Protein AF-A0A950EUA3-F1 (afdb_monomer)

Structure (mmCIF, N/CA/C/O backbone):
data_AF-A0A950EUA3-F1
#
_entry.id   AF-A0A950EUA3-F1
#
loop_
_atom_site.group_PDB
_atom_site.id
_atom_site.type_symbol
_atom_site.label_atom_id
_atom_site.label_alt_id
_atom_site.label_comp_id
_atom_site.label_asym_id
_atom_site.label_entity_id
_atom_site.label_seq_id
_atom_site.pdbx_PDB_ins_code
_atom_site.Cartn_x
_atom_site.Cartn_y
_atom_site.Cartn_z
_atom_site.occupancy
_atom_site.B_iso_or_equiv
_atom_site.auth_seq_id
_atom_site.auth_comp_id
_atom_site.auth_asym_id
_atom_site.auth_atom_id
_atom_site.pdbx_PDB_model_num
ATOM 1 N N . MET A 1 1 ? -22.678 -1.785 35.752 1.00 81.62 1 MET A N 1
ATOM 2 C CA . MET A 1 1 ? -22.494 -0.570 34.930 1.00 81.62 1 MET A CA 1
ATOM 3 C C . MET A 1 1 ? -22.568 -1.023 33.485 1.00 81.62 1 MET A C 1
ATOM 5 O O . MET A 1 1 ? -21.957 -2.042 33.184 1.00 81.62 1 MET A O 1
ATOM 9 N N . ASN A 1 2 ? -23.378 -0.385 32.641 1.00 91.88 2 ASN A N 1
ATOM 10 C CA . ASN A 1 2 ? -23.435 -0.787 31.234 1.00 91.88 2 ASN A CA 1
ATOM 11 C C . ASN A 1 2 ? -22.137 -0.363 30.541 1.00 91.88 2 ASN A C 1
ATOM 13 O O . ASN A 1 2 ? -21.695 0.762 30.788 1.00 91.88 2 ASN A O 1
ATOM 17 N N . PRO A 1 3 ? -21.541 -1.228 29.704 1.00 94.31 3 PRO A N 1
ATOM 18 C CA . PRO A 1 3 ? -20.350 -0.865 28.962 1.00 94.31 3 PRO A CA 1
ATOM 19 C C . PRO A 1 3 ? -20.667 0.274 27.991 1.00 94.31 3 PRO A C 1
ATOM 21 O O . PRO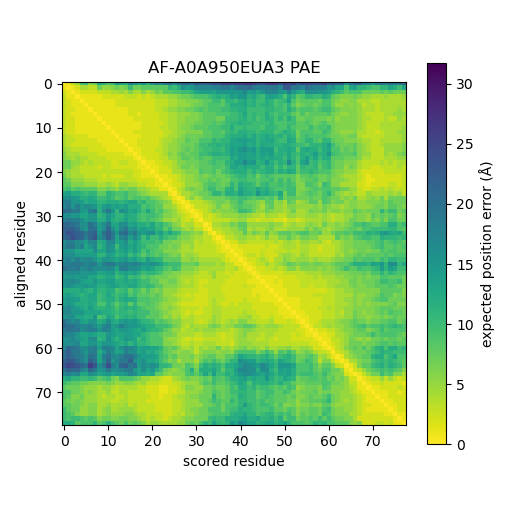 A 1 3 ? -21.731 0.330 27.366 1.00 94.31 3 PRO A O 1
ATOM 24 N N . THR A 1 4 ? -19.723 1.192 27.879 1.00 97.62 4 THR A N 1
ATOM 25 C CA . THR A 1 4 ? -19.694 2.244 26.872 1.00 97.62 4 THR A CA 1
ATOM 26 C C . THR A 1 4 ? -19.506 1.647 25.476 1.00 97.62 4 THR A C 1
ATOM 28 O O . THR A 1 4 ? -19.060 0.510 25.305 1.00 97.62 4 THR A O 1
ATOM 31 N N . GLN A 1 5 ? -19.816 2.430 24.441 1.00 96.19 5 GLN A N 1
ATOM 32 C CA . GLN A 1 5 ? -19.616 1.993 23.055 1.00 96.19 5 GLN A CA 1
ATOM 33 C C . GLN A 1 5 ? -18.142 1.696 22.738 1.00 96.19 5 GLN A C 1
ATOM 35 O O . GLN A 1 5 ? -17.859 0.769 21.981 1.00 96.19 5 GLN A O 1
ATOM 40 N N . GLU A 1 6 ? -17.199 2.425 23.344 1.00 94.69 6 GLU A N 1
ATOM 41 C CA . GLU A 1 6 ? -15.770 2.173 23.134 1.00 94.69 6 GLU A CA 1
ATOM 42 C C . GLU A 1 6 ? -15.315 0.867 23.794 1.00 94.69 6 GLU A C 1
ATOM 44 O O . GLU A 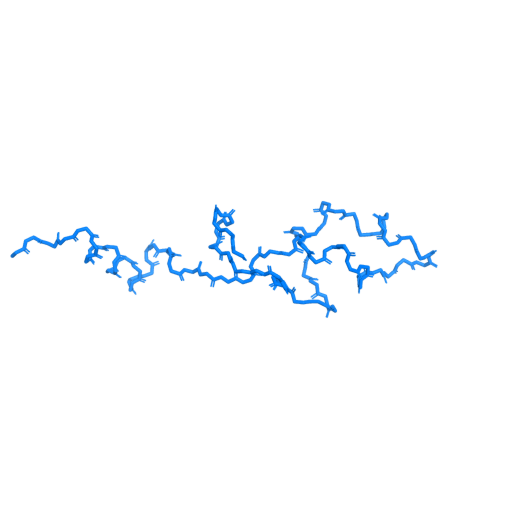1 6 ? -14.606 0.085 23.165 1.00 94.69 6 GLU A O 1
ATOM 49 N N . GLU A 1 7 ? -15.782 0.565 25.010 1.00 96.06 7 GLU A N 1
ATOM 50 C CA . GLU A 1 7 ? -15.496 -0.719 25.668 1.00 96.06 7 GLU A CA 1
ATOM 51 C C . GLU A 1 7 ? -16.000 -1.900 24.831 1.00 96.06 7 GLU A C 1
ATOM 53 O O . GLU A 1 7 ? -15.281 -2.883 24.649 1.00 96.06 7 GLU A O 1
ATOM 58 N N . ILE A 1 8 ? -17.193 -1.779 24.237 1.00 95.75 8 ILE A N 1
ATOM 59 C CA . ILE A 1 8 ? -17.731 -2.787 23.311 1.00 95.75 8 ILE A CA 1
ATOM 60 C C . ILE A 1 8 ? -16.804 -2.952 22.097 1.00 95.75 8 ILE A C 1
ATOM 62 O O . ILE A 1 8 ? -16.453 -4.075 21.727 1.00 95.75 8 ILE A O 1
ATOM 66 N N . ARG A 1 9 ? -16.371 -1.846 21.484 1.00 94.12 9 ARG A N 1
ATOM 67 C CA . ARG A 1 9 ? -15.526 -1.845 20.280 1.00 94.12 9 ARG A CA 1
ATOM 68 C C . ARG A 1 9 ? -14.132 -2.434 20.539 1.00 94.12 9 ARG A C 1
ATOM 70 O O . ARG A 1 9 ? -13.607 -3.175 19.700 1.00 94.12 9 ARG A O 1
ATOM 77 N N . LEU A 1 10 ? -13.551 -2.156 21.707 1.00 94.12 10 LEU A N 1
ATOM 78 C CA . LEU A 1 10 ? -12.286 -2.738 22.167 1.00 94.12 10 LEU A CA 1
ATOM 79 C C . LEU A 1 10 ? -12.426 -4.237 22.444 1.00 94.12 10 LEU A C 1
ATOM 81 O O . LEU A 1 10 ? -11.592 -5.018 21.981 1.00 94.12 10 LEU A O 1
ATOM 85 N N . GLN A 1 11 ? -13.505 -4.658 23.110 1.00 95.38 11 GLN A N 1
ATOM 86 C CA . GLN A 1 11 ? -13.789 -6.072 23.361 1.00 95.38 11 GLN A CA 1
ATOM 87 C C . GLN A 1 11 ? -13.947 -6.855 22.048 1.00 95.38 11 GLN A C 1
ATOM 89 O O . GLN A 1 11 ? -13.428 -7.965 21.918 1.00 95.38 11 GLN A O 1
ATOM 94 N N . GLN A 1 12 ? -14.614 -6.274 21.045 1.00 95.44 12 GLN A N 1
ATOM 95 C CA . GLN A 1 12 ? -14.759 -6.881 19.720 1.00 95.44 12 GLN A CA 1
ATOM 96 C C . GLN A 1 12 ? -13.415 -7.064 19.002 1.00 95.44 12 GLN A C 1
ATOM 98 O O . GLN A 1 12 ? -13.215 -8.106 18.367 1.00 95.44 12 GLN A O 1
ATOM 103 N N . SER A 1 13 ? -12.502 -6.089 19.124 1.00 93.81 13 SER A N 1
ATOM 104 C CA . SER A 1 13 ? -11.132 -6.192 18.599 1.00 93.81 13 SER A CA 1
ATOM 105 C C . SER A 1 13 ? -10.340 -7.283 19.320 1.00 93.81 13 SER A C 1
ATOM 107 O O . SER A 1 13 ? -9.774 -8.168 18.676 1.00 93.81 13 SER A O 1
ATOM 109 N N . HIS A 1 14 ? -10.372 -7.281 20.658 1.00 93.50 14 HIS A N 1
ATOM 110 C CA . HIS A 1 14 ? -9.695 -8.272 21.495 1.00 93.50 14 HIS A CA 1
ATOM 111 C C . HIS A 1 14 ? -10.155 -9.701 21.172 1.00 93.50 14 HIS A C 1
ATOM 113 O O . HIS A 1 14 ? -9.341 -10.600 20.971 1.00 93.50 14 HIS A O 1
ATOM 119 N N . ASN A 1 15 ? -11.467 -9.893 21.023 1.00 95.75 15 ASN A N 1
ATOM 120 C CA 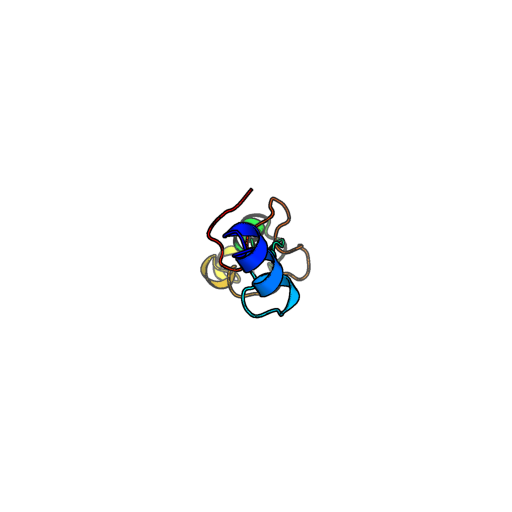. ASN A 1 15 ? -12.068 -11.178 20.667 1.00 95.75 15 ASN A CA 1
ATOM 121 C C . ASN A 1 15 ? -11.952 -11.504 19.164 1.00 95.75 15 ASN A C 1
ATOM 123 O O . ASN A 1 15 ? -12.460 -12.533 18.724 1.00 95.75 15 ASN A O 1
ATOM 127 N N . ARG A 1 16 ? -11.314 -10.636 18.362 1.00 91.25 16 ARG A N 1
ATOM 128 C CA . ARG A 1 16 ? -11.118 -10.777 16.906 1.00 91.25 16 ARG A CA 1
ATOM 129 C C . ARG A 1 16 ? -12.412 -10.949 16.099 1.00 91.25 16 ARG A C 1
ATOM 131 O O . ARG A 1 16 ? -12.394 -11.498 15.000 1.00 91.25 16 ARG A O 1
ATOM 138 N N . THR A 1 17 ? -13.524 -10.439 16.623 1.00 95.06 17 THR A N 1
ATOM 139 C CA . THR A 1 17 ? -14.840 -10.453 15.954 1.00 95.06 17 THR A CA 1
ATOM 140 C C . THR A 1 17 ? -15.015 -9.265 15.009 1.00 95.06 17 THR A C 1
ATOM 142 O O . THR A 1 17 ? -15.687 -9.385 13.990 1.00 95.06 17 THR A O 1
ATOM 145 N N . ALA A 1 18 ? -14.346 -8.144 15.296 1.00 89.50 18 ALA A N 1
ATOM 146 C CA . ALA A 1 18 ? -14.257 -6.989 14.411 1.00 89.50 18 ALA A CA 1
ATOM 147 C C . ALA A 1 18 ? -12.796 -6.539 14.298 1.00 89.50 18 ALA A C 1
ATOM 149 O O . ALA A 1 18 ? -12.145 -6.234 15.290 1.00 89.50 18 ALA A O 1
ATOM 150 N N . ASN A 1 19 ? -12.271 -6.483 13.074 1.00 89.19 19 ASN A N 1
ATOM 151 C CA . ASN A 1 19 ? -10.851 -6.242 12.798 1.00 89.19 19 ASN A CA 1
ATOM 152 C C . ASN A 1 19 ? -10.558 -4.775 12.433 1.00 89.19 19 ASN A C 1
ATOM 154 O O . ASN A 1 19 ? -9.760 -4.507 11.539 1.00 89.19 19 ASN A O 1
ATOM 158 N N . TRP A 1 20 ? -11.221 -3.821 13.086 1.00 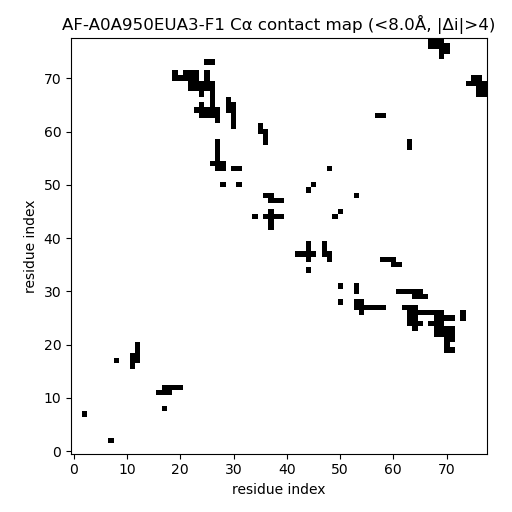87.31 20 TRP A N 1
ATOM 159 C CA . TRP A 1 20 ? -11.113 -2.392 12.757 1.00 87.31 20 TRP A CA 1
ATOM 160 C C . TRP A 1 20 ? -9.736 -1.786 13.093 1.00 87.31 20 TRP A C 1
ATOM 162 O O . TRP A 1 20 ? -9.374 -0.748 12.550 1.00 87.31 20 TRP A O 1
ATOM 172 N N . GLN A 1 21 ? -8.956 -2.435 13.967 1.00 89.69 21 GLN A N 1
ATOM 173 C CA . GLN A 1 21 ? -7.565 -2.068 14.278 1.00 89.69 21 GLN A CA 1
ATOM 174 C C . GLN A 1 21 ? -6.558 -2.588 13.245 1.00 89.69 21 GLN A C 1
ATOM 176 O O . GLN A 1 21 ? -5.365 -2.328 13.381 1.00 89.69 21 GLN A O 1
ATOM 181 N N . ARG A 1 22 ? -6.993 -3.338 12.224 1.00 88.62 22 ARG A N 1
ATOM 182 C CA . ARG A 1 22 ? -6.082 -3.802 11.176 1.00 88.62 22 ARG A CA 1
ATOM 183 C C . ARG A 1 22 ? -5.815 -2.677 10.195 1.00 88.62 22 ARG A C 1
ATOM 185 O O . ARG A 1 22 ? -6.608 -2.430 9.288 1.00 88.62 22 ARG A O 1
ATOM 192 N N . TRP A 1 23 ? -4.674 -2.051 10.410 1.00 87.88 23 TRP A N 1
ATOM 193 C CA . TRP A 1 23 ? -4.061 -1.100 9.511 1.00 87.88 23 TRP A CA 1
ATOM 194 C C . TRP A 1 23 ? -2.783 -1.713 8.976 1.00 87.88 23 TRP A C 1
ATOM 196 O O . TRP A 1 23 ? -2.089 -2.450 9.681 1.00 87.88 23 TRP A O 1
ATOM 206 N N . GLY A 1 24 ? -2.492 -1.430 7.723 1.00 83.94 24 GLY A N 1
ATOM 207 C CA . GLY A 1 24 ? -1.326 -1.975 7.068 1.00 83.94 24 GLY A CA 1
ATOM 208 C C . GLY A 1 24 ? -1.090 -1.301 5.734 1.00 83.94 24 GLY A C 1
ATOM 209 O O . GLY A 1 24 ? -1.865 -0.436 5.316 1.00 83.94 24 GLY A O 1
ATOM 210 N N . PRO A 1 25 ? -0.011 -1.679 5.057 1.00 80.69 25 PRO A N 1
ATOM 211 C CA . PRO A 1 25 ? 0.402 -1.010 3.845 1.00 80.69 25 PRO A CA 1
ATOM 212 C C . PRO A 1 25 ? -0.345 -1.618 2.640 1.00 80.69 25 PRO A C 1
ATOM 214 O O . PRO A 1 25 ? 0.238 -2.116 1.690 1.00 80.69 25 PRO A O 1
ATOM 217 N N . TYR A 1 26 ? -1.681 -1.608 2.680 1.00 73.56 26 TYR A N 1
ATOM 218 C CA . TYR A 1 26 ? -2.565 -2.279 1.710 1.00 73.56 26 TYR A CA 1
ATOM 219 C C . TYR A 1 26 ? -2.774 -1.489 0.400 1.00 73.56 26 TYR A C 1
ATOM 221 O O . TYR A 1 26 ? -3.801 -1.621 -0.259 1.00 73.56 26 TYR A O 1
ATOM 229 N N . LEU A 1 27 ? -1.812 -0.641 0.021 1.00 72.75 27 LEU A N 1
ATOM 230 C CA . LEU A 1 27 ? -1.903 0.289 -1.113 1.00 72.75 27 LEU A CA 1
ATOM 231 C C . LEU A 1 27 ? -1.025 -0.155 -2.293 1.00 72.75 27 LEU A C 1
ATOM 233 O O . LEU A 1 27 ? -0.214 0.616 -2.810 1.00 72.75 27 LEU A O 1
ATOM 237 N N . SER A 1 28 ? -1.192 -1.403 -2.724 1.00 69.38 28 SER A N 1
ATOM 238 C CA . SER A 1 28 ? -0.449 -2.043 -3.824 1.00 69.38 28 SER A CA 1
ATOM 239 C C . SER A 1 28 ? -0.508 -1.260 -5.142 1.00 69.38 28 SER A C 1
ATOM 241 O O . SER A 1 28 ? 0.466 -1.175 -5.887 1.00 69.38 28 SER A O 1
ATOM 243 N N . GLU A 1 29 ? -1.642 -0.628 -5.440 1.00 69.81 29 GLU A N 1
ATOM 244 C CA . GLU A 1 29 ? -1.847 0.142 -6.674 1.00 69.81 29 GLU A CA 1
ATOM 245 C C . GLU A 1 29 ? -0.914 1.356 -6.807 1.00 69.81 29 GLU A C 1
ATOM 247 O O . GLU A 1 29 ? -0.517 1.716 -7.915 1.00 69.81 29 GLU A O 1
ATOM 252 N N . ARG A 1 30 ? -0.466 1.939 -5.686 1.00 72.56 30 ARG A N 1
ATOM 253 C CA . ARG A 1 30 ? 0.438 3.104 -5.693 1.00 72.56 30 ARG A CA 1
ATOM 254 C C . ARG A 1 30 ? 1.846 2.762 -6.171 1.00 72.56 30 ARG A C 1
ATOM 256 O O . ARG A 1 30 ? 2.570 3.648 -6.619 1.00 72.56 30 ARG A O 1
ATOM 263 N N . GLN A 1 31 ? 2.220 1.487 -6.112 1.00 75.00 31 GLN A N 1
ATOM 264 C CA . GLN A 1 31 ? 3.533 1.012 -6.529 1.00 75.00 31 GLN A CA 1
ATOM 265 C C . GLN A 1 31 ? 3.660 0.855 -8.051 1.00 75.00 31 GLN A C 1
ATOM 267 O O . GLN A 1 31 ? 4.775 0.909 -8.583 1.00 75.00 31 GLN A O 1
ATOM 272 N N . TRP A 1 32 ? 2.536 0.715 -8.763 1.00 82.56 32 TRP A N 1
ATOM 273 C CA . TRP A 1 32 ? 2.495 0.442 -10.204 1.00 82.56 32 TRP A CA 1
ATOM 274 C C . TRP A 1 32 ? 3.331 1.436 -11.023 1.00 82.56 32 TRP A C 1
ATOM 276 O O . TRP A 1 32 ? 4.083 1.026 -11.902 1.00 82.56 32 TRP A O 1
ATOM 286 N N . GLY A 1 33 ? 3.308 2.725 -10.667 1.00 74.19 33 GLY A N 1
ATOM 287 C CA . GLY A 1 33 ? 4.010 3.795 -11.388 1.00 74.19 33 GLY A CA 1
ATOM 288 C C . GLY A 1 33 ? 5.546 3.711 -11.405 1.00 74.19 33 GLY A C 1
ATOM 289 O O . GLY A 1 33 ? 6.186 4.522 -12.067 1.00 74.19 33 GLY A O 1
ATOM 290 N N . THR A 1 34 ? 6.159 2.762 -10.691 1.00 72.50 34 THR A N 1
ATOM 291 C CA . THR A 1 34 ? 7.620 2.704 -10.497 1.00 72.50 34 THR A CA 1
ATOM 292 C C . THR A 1 34 ? 8.374 1.792 -11.477 1.00 72.50 34 THR A C 1
ATOM 294 O O . THR A 1 34 ? 9.597 1.711 -11.389 1.00 72.50 34 THR A O 1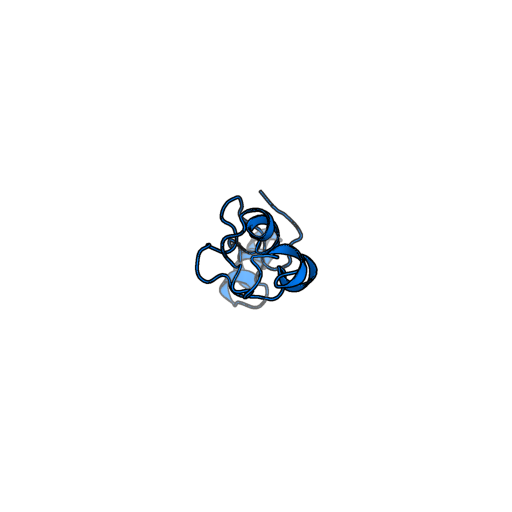
ATOM 297 N N . VAL A 1 35 ? 7.687 1.124 -12.419 1.00 70.88 35 VAL A N 1
ATOM 298 C CA . VAL A 1 35 ? 8.254 0.276 -13.508 1.00 70.88 35 VAL A CA 1
ATOM 299 C C . VAL A 1 35 ? 9.052 -0.961 -13.033 1.00 70.88 35 VAL A C 1
ATOM 301 O O . VAL A 1 35 ? 9.492 -1.776 -13.835 1.00 70.88 35 VAL A O 1
ATOM 304 N N . ARG A 1 36 ? 9.191 -1.197 -11.723 1.00 77.56 36 ARG A N 1
ATOM 305 C CA . ARG A 1 36 ? 10.051 -2.267 -11.169 1.00 77.56 36 ARG A CA 1
ATOM 306 C C . ARG A 1 36 ? 9.547 -3.705 -11.371 1.00 77.56 36 ARG A C 1
ATOM 308 O O . ARG A 1 36 ? 10.214 -4.639 -10.944 1.00 77.56 36 ARG A O 1
ATOM 315 N N . GLU A 1 37 ? 8.389 -3.884 -12.002 1.00 83.38 37 GLU A N 1
ATOM 316 C CA . GLU A 1 37 ? 7.781 -5.194 -12.288 1.00 83.38 37 GLU A CA 1
ATOM 317 C C . GLU A 1 37 ? 7.715 -5.511 -13.791 1.00 83.38 37 GLU A C 1
ATOM 319 O O . GLU A 1 37 ? 6.932 -6.368 -14.216 1.00 83.38 37 GLU A O 1
ATOM 324 N N . ASP A 1 38 ? 8.515 -4.824 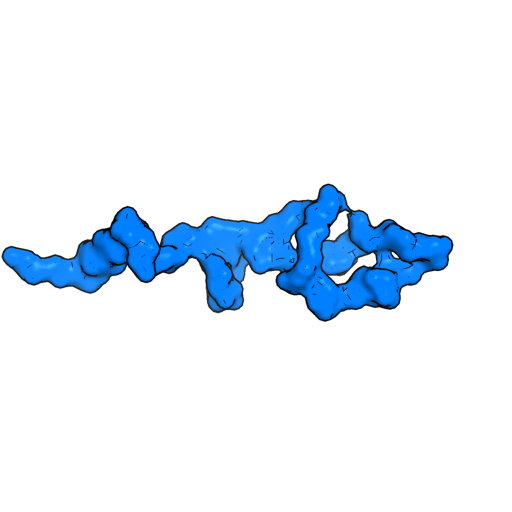-14.611 1.00 85.88 38 ASP A N 1
ATOM 325 C CA . ASP A 1 38 ? 8.646 -5.160 -16.025 1.00 85.88 38 ASP A CA 1
ATOM 326 C C . ASP A 1 38 ? 9.531 -6.400 -16.214 1.00 85.88 38 ASP A C 1
ATOM 328 O O . ASP A 1 38 ? 10.732 -6.382 -15.949 1.00 85.88 38 ASP A O 1
ATOM 332 N N . TYR A 1 39 ? 8.915 -7.482 -16.686 1.00 85.12 39 TYR A N 1
ATOM 333 C CA . TYR A 1 39 ? 9.610 -8.688 -17.146 1.00 85.12 39 TYR A CA 1
ATOM 334 C C . TYR A 1 39 ? 9.272 -8.991 -18.609 1.00 85.12 39 TYR A C 1
ATOM 336 O O . TYR A 1 39 ? 9.375 -10.136 -19.050 1.00 85.12 39 TYR A O 1
ATOM 344 N N . SER A 1 40 ? 8.795 -7.991 -19.349 1.00 88.56 40 SER A N 1
ATOM 345 C CA . SER A 1 40 ? 8.500 -8.137 -20.764 1.00 88.56 40 SER A CA 1
ATOM 346 C C . SER A 1 40 ? 9.789 -8.279 -21.570 1.00 88.56 40 SER A C 1
ATOM 348 O O . SER A 1 40 ? 10.804 -7.650 -21.284 1.00 88.56 40 SER A O 1
ATOM 350 N N . GLU A 1 41 ? 9.738 -9.072 -22.637 1.00 88.56 41 GLU A N 1
ATOM 351 C CA . GLU A 1 41 ? 10.878 -9.219 -23.552 1.00 88.56 41 GLU A CA 1
ATOM 352 C C . GLU A 1 41 ? 11.155 -7.942 -24.364 1.00 88.56 41 GLU A C 1
ATOM 354 O O . GLU A 1 41 ? 12.242 -7.774 -24.908 1.00 88.56 41 GLU A O 1
ATOM 359 N N . SER A 1 42 ? 10.170 -7.043 -24.456 1.00 90.44 42 SER A N 1
ATOM 360 C CA . SER A 1 42 ? 10.215 -5.837 -25.293 1.00 90.44 42 SER A CA 1
ATOM 361 C C . SER A 1 42 ? 10.475 -4.539 -24.521 1.00 90.44 42 SER A C 1
ATOM 363 O O . SER A 1 42 ? 10.661 -3.500 -25.151 1.00 90.44 42 SER A O 1
ATOM 365 N N . GLY A 1 43 ? 10.493 -4.577 -23.184 1.00 86.69 43 GLY A N 1
ATOM 366 C CA . GLY A 1 43 ? 10.554 -3.375 -22.344 1.00 86.69 43 GLY A CA 1
ATOM 367 C C . GLY A 1 43 ? 9.246 -2.569 -22.312 1.00 86.69 43 GLY A C 1
ATOM 368 O O . GLY A 1 43 ? 9.254 -1.386 -21.970 1.00 86.69 43 GLY A O 1
ATOM 369 N N . ASP A 1 44 ? 8.122 -3.175 -22.709 1.00 89.94 44 ASP A N 1
ATOM 370 C CA . ASP A 1 44 ? 6.787 -2.572 -22.639 1.00 89.94 44 ASP A CA 1
ATOM 371 C C . ASP A 1 44 ? 6.118 -2.896 -21.295 1.00 89.94 44 ASP A C 1
ATOM 373 O O . ASP A 1 44 ? 5.202 -3.724 -21.180 1.00 89.94 44 ASP A O 1
ATOM 377 N N . ALA A 1 45 ? 6.606 -2.216 -20.258 1.00 86.75 45 ALA A N 1
ATOM 378 C CA . ALA A 1 45 ? 6.172 -2.393 -18.878 1.00 86.75 45 ALA A CA 1
ATOM 379 C C . ALA A 1 45 ? 4.652 -2.267 -18.691 1.00 86.75 45 ALA A C 1
ATOM 381 O O . ALA A 1 45 ? 4.047 -3.046 -17.953 1.00 86.75 45 ALA A O 1
ATOM 382 N N . TRP A 1 46 ? 4.016 -1.306 -19.366 1.00 87.50 46 TRP A N 1
ATOM 383 C CA . TRP A 1 46 ? 2.609 -0.971 -19.136 1.00 87.50 46 TRP A CA 1
ATOM 384 C C . TRP A 1 46 ? 1.637 -1.932 -19.813 1.00 87.50 46 TRP A C 1
ATOM 386 O O . TRP A 1 46 ? 0.529 -2.124 -19.308 1.00 87.50 46 TRP A O 1
ATOM 396 N N . ARG A 1 47 ? 2.036 -2.573 -20.919 1.00 88.50 47 ARG A N 1
ATOM 397 C CA . ARG A 1 47 ? 1.248 -3.668 -21.507 1.00 88.50 47 ARG A CA 1
ATOM 398 C C . ARG A 1 47 ? 1.464 -4.986 -20.780 1.00 88.50 47 ARG A C 1
ATOM 400 O O . ARG A 1 47 ? 0.512 -5.749 -20.642 1.00 88.50 47 ARG A O 1
ATOM 407 N N . TYR A 1 48 ? 2.681 -5.259 -20.313 1.00 88.88 48 TYR A N 1
ATOM 408 C CA . TYR A 1 48 ? 2.981 -6.486 -19.573 1.00 88.88 48 TYR A CA 1
ATOM 409 C C . TYR A 1 48 ? 2.373 -6.489 -18.164 1.00 88.88 48 TYR A C 1
ATOM 411 O O . TYR A 1 48 ? 1.831 -7.502 -17.709 1.00 88.88 48 TYR A O 1
ATOM 419 N N . PHE A 1 49 ? 2.430 -5.349 -17.478 1.00 86.56 49 PHE A N 1
ATOM 420 C CA . PHE A 1 49 ? 1.834 -5.153 -16.164 1.00 86.56 49 PHE A CA 1
ATOM 421 C C . PHE A 1 49 ? 0.859 -3.964 -16.190 1.00 86.56 49 PHE A C 1
ATOM 423 O O . PHE A 1 49 ? 1.202 -2.856 -15.765 1.00 86.56 49 PHE A O 1
ATOM 430 N N . PRO A 1 50 ? -0.371 -4.174 -16.698 1.00 88.50 50 PRO A N 1
ATOM 431 C CA . PRO A 1 50 ? -1.392 -3.136 -16.719 1.00 88.50 50 PRO A CA 1
ATOM 432 C C . PRO A 1 50 ? -1.835 -2.769 -15.299 1.00 88.50 50 PRO A C 1
ATOM 434 O O . PRO A 1 50 ? -1.799 -3.598 -14.387 1.00 88.50 50 PRO A O 1
ATOM 437 N N . HIS A 1 51 ? -2.320 -1.536 -15.129 1.00 85.81 51 HIS A N 1
ATOM 438 C CA . HIS A 1 51 ? -2.772 -1.007 -13.837 1.00 85.81 51 HIS A CA 1
ATOM 439 C C . HIS A 1 51 ? -3.801 -1.912 -13.139 1.00 85.81 51 HIS A C 1
ATOM 441 O O . HIS A 1 51 ? -3.775 -2.059 -11.922 1.00 85.81 51 HIS A O 1
ATOM 447 N N . ASP A 1 52 ? -4.672 -2.594 -13.887 1.00 87.44 52 ASP A N 1
ATOM 448 C CA . ASP A 1 52 ? -5.666 -3.496 -13.294 1.00 87.44 52 ASP A CA 1
ATOM 449 C C . ASP A 1 52 ? -5.054 -4.670 -12.529 1.00 87.44 52 ASP A C 1
ATOM 451 O O . ASP A 1 52 ? -5.653 -5.149 -11.566 1.00 87.44 52 ASP A O 1
ATOM 455 N N . HIS A 1 53 ? -3.843 -5.098 -12.888 1.00 85.81 53 HIS A N 1
ATOM 456 C CA . HIS A 1 53 ? -3.137 -6.131 -12.138 1.00 85.81 53 HIS A CA 1
ATOM 457 C C . HIS A 1 53 ? -2.558 -5.596 -10.819 1.00 85.81 53 HIS A C 1
ATOM 459 O O . HIS A 1 53 ? -2.324 -6.385 -9.905 1.00 85.81 53 HIS A O 1
ATOM 465 N N . ALA A 1 54 ? -2.358 -4.282 -10.678 1.00 82.38 54 ALA A N 1
ATOM 466 C CA . ALA A 1 54 ? -1.682 -3.666 -9.536 1.00 82.38 54 ALA A CA 1
ATOM 467 C C . ALA A 1 54 ? -2.375 -3.913 -8.187 1.00 82.38 54 ALA A C 1
ATOM 469 O O . ALA A 1 54 ? -1.711 -3.959 -7.156 1.00 82.38 54 ALA A O 1
ATOM 470 N N . ARG A 1 55 ? -3.697 -4.121 -8.194 1.00 77.94 55 ARG A N 1
ATOM 471 C CA . ARG A 1 55 ? -4.501 -4.409 -6.992 1.00 77.94 55 ARG A CA 1
ATOM 472 C C . ARG A 1 55 ? -4.507 -5.887 -6.580 1.00 77.94 55 ARG A C 1
ATOM 474 O O . ARG A 1 55 ? -5.110 -6.246 -5.574 1.00 77.94 55 ARG A O 1
ATOM 481 N N . SER A 1 56 ? -3.944 -6.771 -7.404 1.00 77.88 56 SER A N 1
ATOM 482 C CA . SER A 1 56 ? -4.081 -8.230 -7.248 1.00 77.88 56 SER A CA 1
ATOM 483 C C . SER A 1 56 ? -2.784 -8.998 -7.496 1.00 77.88 56 SER A C 1
ATOM 485 O O . SER A 1 56 ? -2.807 -10.223 -7.618 1.00 77.88 56 SER A O 1
ATOM 487 N N . ARG A 1 57 ? -1.646 -8.303 -7.560 1.00 77.44 57 ARG A N 1
ATOM 488 C CA . ARG A 1 57 ? -0.319 -8.904 -7.707 1.00 77.44 57 ARG A CA 1
ATOM 489 C C . ARG A 1 57 ? 0.544 -8.504 -6.522 1.00 77.44 57 ARG A C 1
ATOM 491 O O . ARG A 1 57 ? 0.578 -7.338 -6.156 1.00 77.44 57 ARG A O 1
ATOM 498 N N . ALA A 1 58 ? 1.258 -9.476 -5.966 1.00 76.88 58 ALA A N 1
ATOM 499 C CA . ALA A 1 58 ? 2.314 -9.199 -5.006 1.00 76.88 58 ALA A CA 1
ATOM 500 C C . ALA A 1 58 ? 3.537 -8.664 -5.760 1.00 76.88 58 ALA A C 1
ATOM 502 O O . ALA A 1 58 ? 4.008 -9.302 -6.710 1.00 76.88 58 ALA A O 1
ATOM 503 N N . TYR A 1 59 ? 4.033 -7.506 -5.341 1.00 78.75 59 TYR A N 1
ATOM 504 C CA . TYR A 1 59 ? 5.258 -6.924 -5.876 1.00 78.75 59 TYR A CA 1
ATOM 505 C C . TYR A 1 59 ? 6.475 -7.709 -5.374 1.00 78.75 59 TYR A C 1
ATOM 507 O O . TYR A 1 59 ? 6.528 -8.132 -4.219 1.00 78.75 59 TYR A O 1
ATOM 515 N N . ARG A 1 60 ? 7.452 -7.939 -6.254 1.00 81.31 60 ARG A N 1
ATOM 516 C CA . ARG A 1 60 ? 8.725 -8.597 -5.918 1.00 81.31 60 ARG A CA 1
ATOM 517 C C . ARG A 1 60 ? 9.806 -7.585 -5.563 1.00 81.31 60 ARG A C 1
ATOM 519 O O . ARG A 1 60 ? 10.628 -7.865 -4.697 1.00 81.31 60 ARG A O 1
ATOM 526 N N . TRP A 1 61 ? 9.808 -6.428 -6.224 1.00 79.00 61 TRP A N 1
ATOM 527 C CA . TRP A 1 61 ? 10.850 -5.397 -6.086 1.00 79.00 61 TRP A CA 1
ATOM 528 C C . TRP A 1 61 ? 10.315 -4.077 -5.513 1.00 79.00 61 TRP A C 1
ATOM 530 O O . TRP A 1 61 ? 10.914 -3.005 -5.672 1.00 79.00 61 TRP A O 1
ATOM 540 N N . GLY A 1 62 ? 9.176 -4.164 -4.830 1.00 71.31 62 GLY A N 1
ATOM 541 C CA . GLY A 1 62 ? 8.513 -3.080 -4.125 1.00 71.31 62 GLY A CA 1
ATOM 542 C C . GLY A 1 62 ? 7.737 -3.620 -2.935 1.00 71.31 62 GLY A C 1
ATOM 543 O O . GLY A 1 62 ? 7.338 -4.781 -2.928 1.00 71.31 62 GLY A O 1
ATOM 544 N N . GLU A 1 63 ? 7.545 -2.780 -1.928 1.00 67.56 63 GLU A N 1
ATOM 545 C CA . GLU A 1 63 ? 6.658 -3.088 -0.813 1.00 67.56 63 GLU A CA 1
ATOM 546 C C . GLU A 1 63 ? 5.244 -2.623 -1.175 1.00 67.56 63 GLU A C 1
ATOM 548 O O . GLU A 1 63 ? 5.067 -1.527 -1.724 1.00 67.56 63 GLU A O 1
ATOM 553 N N . ASP A 1 64 ? 4.235 -3.440 -0.868 1.00 65.06 64 ASP A N 1
ATOM 554 C CA . ASP A 1 64 ? 2.864 -2.940 -0.806 1.00 65.06 64 ASP A CA 1
ATOM 555 C C . ASP A 1 64 ? 2.856 -1.762 0.1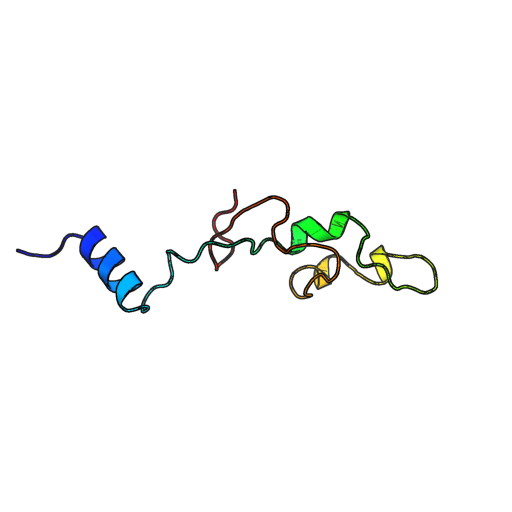80 1.00 65.06 64 ASP A C 1
ATOM 557 O O . ASP A 1 64 ? 3.451 -1.865 1.246 1.00 65.06 64 ASP A O 1
ATOM 561 N N . GLY A 1 65 ? 2.280 -0.618 -0.212 1.00 63.97 65 GLY A N 1
ATOM 562 C CA . GLY A 1 65 ? 2.163 0.582 0.627 1.00 63.97 65 GLY A CA 1
ATOM 563 C C . GLY A 1 65 ? 3.443 1.386 0.877 1.00 63.97 65 GLY A C 1
ATOM 564 O O . GLY A 1 65 ? 3.513 2.116 1.863 1.00 63.97 65 GLY A O 1
ATOM 565 N N . LEU A 1 66 ? 4.389 1.372 -0.071 1.00 61.84 66 LEU A N 1
ATOM 566 C CA . LEU A 1 66 ? 5.589 2.234 -0.108 1.00 61.84 66 LEU A CA 1
ATOM 567 C C . LEU A 1 66 ? 5.346 3.740 0.162 1.00 61.84 66 LEU A C 1
ATOM 569 O O . LEU A 1 66 ? 6.302 4.479 0.381 1.00 61.84 66 LEU A O 1
ATOM 573 N N . LEU A 1 67 ? 4.093 4.208 0.149 1.00 62.19 67 LEU A N 1
ATOM 574 C CA . LEU A 1 67 ? 3.695 5.597 0.392 1.00 62.19 67 LEU A CA 1
ATOM 575 C C . LEU A 1 67 ? 2.373 5.723 1.169 1.00 62.19 67 LEU A C 1
ATOM 577 O O . LEU A 1 67 ? 1.636 6.685 0.946 1.00 62.19 67 LEU A O 1
ATOM 581 N N . GLY A 1 68 ? 2.021 4.755 2.019 1.00 74.75 68 GLY A N 1
ATOM 582 C CA . GLY A 1 68 ? 0.861 4.957 2.878 1.00 74.75 68 GLY A CA 1
ATOM 583 C C . GLY A 1 68 ? 0.403 3.770 3.703 1.00 74.75 68 GLY A C 1
ATOM 584 O O . GLY A 1 68 ? 0.671 2.609 3.391 1.00 74.75 68 GLY A O 1
ATOM 585 N N . ILE A 1 69 ? -0.348 4.093 4.750 1.00 82.94 69 ILE A N 1
ATOM 586 C CA . ILE A 1 69 ? -1.036 3.121 5.597 1.00 82.94 69 ILE A CA 1
ATOM 587 C C . ILE A 1 69 ? -2.536 3.227 5.356 1.00 82.94 69 ILE A C 1
ATOM 589 O O . ILE A 1 69 ? -3.090 4.310 5.159 1.00 82.94 69 ILE A O 1
ATOM 593 N N . CYS A 1 70 ? -3.201 2.084 5.366 1.00 85.00 70 CYS A N 1
ATOM 594 C CA . CYS A 1 70 ? -4.610 1.997 5.072 1.00 85.00 70 CYS A CA 1
ATOM 595 C C . CYS A 1 70 ? -5.303 1.005 6.002 1.00 85.00 70 CYS A C 1
ATOM 597 O O . CYS A 1 70 ? -4.686 0.034 6.456 1.00 85.00 70 CYS A O 1
ATOM 599 N N . ASP A 1 71 ? -6.578 1.237 6.309 1.00 88.75 71 ASP A N 1
ATOM 600 C CA . ASP A 1 71 ? -7.376 0.202 6.958 1.00 88.75 71 ASP A CA 1
ATOM 601 C C . ASP A 1 71 ? -7.560 -0.993 6.009 1.00 88.75 71 ASP A C 1
ATOM 603 O O . ASP A 1 71 ? -7.490 -0.864 4.786 1.00 88.75 71 ASP A O 1
ATOM 607 N N . ARG A 1 72 ? -7.810 -2.182 6.565 1.00 84.56 72 ARG A N 1
ATOM 608 C CA . ARG A 1 72 ? -7.870 -3.427 5.778 1.00 84.56 72 ARG A CA 1
ATOM 609 C C . ARG A 1 72 ? -8.883 -3.430 4.627 1.00 84.56 72 ARG A C 1
ATOM 611 O O . ARG A 1 72 ? -8.815 -4.321 3.788 1.00 84.56 72 ARG A O 1
ATOM 618 N N . GLU A 1 73 ? -9.885 -2.555 4.661 1.00 84.75 73 GLU A N 1
ATOM 619 C CA . GLU A 1 73 ? -10.936 -2.483 3.643 1.00 84.75 73 GLU A CA 1
ATOM 620 C C . GLU A 1 73 ? -10.727 -1.332 2.652 1.00 84.75 73 GLU A C 1
ATOM 622 O O . GLU A 1 73 ? -11.614 -1.050 1.848 1.00 84.75 73 GLU A O 1
ATOM 627 N N . CYS A 1 74 ? -9.566 -0.681 2.695 1.00 79.50 74 CYS A N 1
ATOM 628 C CA . CYS A 1 74 ? -9.198 0.414 1.809 1.00 79.50 74 CYS A CA 1
ATOM 629 C C . CYS A 1 74 ? -10.138 1.630 1.849 1.00 79.50 74 CYS A C 1
ATOM 631 O O . CYS A 1 74 ? -10.351 2.296 0.837 1.00 79.50 74 CYS A O 1
ATOM 633 N N . ARG A 1 75 ? -10.729 1.921 3.013 1.00 83.75 75 ARG A N 1
ATOM 634 C CA . ARG A 1 75 ? -11.697 3.015 3.209 1.00 83.75 75 ARG A CA 1
ATOM 635 C C . ARG A 1 75 ? -11.026 4.317 3.647 1.00 83.75 75 ARG A C 1
ATOM 637 O O . ARG A 1 75 ? -11.517 5.394 3.319 1.00 83.75 75 ARG A O 1
ATOM 644 N N . LEU A 1 76 ? -9.940 4.225 4.408 1.00 83.81 76 LEU A N 1
ATOM 645 C CA . LEU A 1 76 ? -9.157 5.335 4.943 1.00 83.81 76 LEU A CA 1
ATOM 646 C 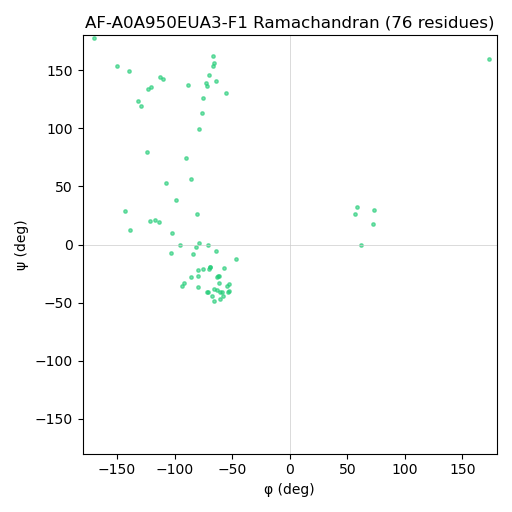C . LEU A 1 76 ? -7.681 5.119 4.609 1.00 83.81 76 LEU A C 1
ATOM 648 O O . LEU A 1 76 ? -7.084 4.146 5.061 1.00 83.81 76 LEU A O 1
ATOM 652 N N . CYS A 1 77 ? -7.093 6.045 3.851 1.00 84.31 77 CYS A N 1
ATOM 653 C CA . CYS A 1 77 ? -5.704 5.993 3.391 1.00 84.31 77 CYS A CA 1
ATOM 654 C C . CYS A 1 77 ? -4.957 7.250 3.856 1.00 84.31 77 CYS A C 1
ATOM 656 O O . CYS A 1 77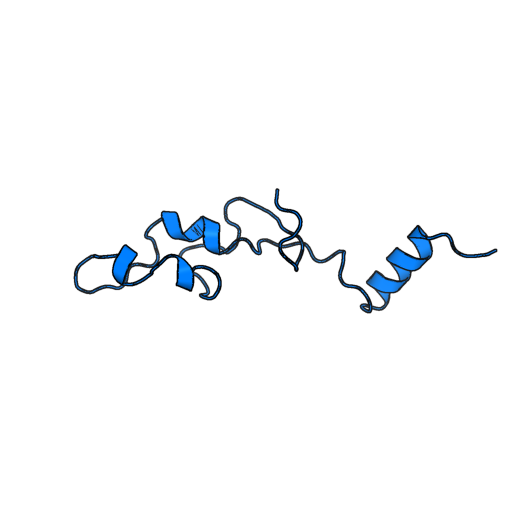 ? -5.477 8.353 3.672 1.00 84.31 77 CYS A O 1
ATOM 658 N N . PHE A 1 78 ? -3.749 7.085 4.399 1.00 75.88 78 PHE A N 1
ATOM 659 C CA . PHE A 1 78 ? -2.833 8.170 4.772 1.00 75.88 78 PHE A CA 1
ATOM 660 C C . PHE A 1 78 ? -1.556 8.104 3.947 1.00 75.88 78 PHE A C 1
ATOM 662 O O . PHE A 1 78 ? -1.068 6.968 3.752 1.00 75.88 78 PHE A O 1
#

Solvent-accessible surface area (backbone atoms only — not comparable to full-atom values): 4897 Å² total; per-residue (Å²): 132,84,79,51,74,64,57,52,55,51,49,30,40,76,70,65,77,41,70,82,84,41,63,41,40,77,40,35,53,74,54,57,86,67,61,70,77,55,81,46,95,82,73,49,35,62,78,70,51,37,75,83,49,25,77,78,52,87,64,88,77,51,60,57,18,84,82,32,46,18,36,82,80,71,81,50,78,83

Secondary structure (DSSP, 8-state):
-PPPHHHHHHHHHHTTS--TT-EE---GGGGGGG-TT---TTS-HHHHS-GGGGGT---SSS-TTTT--EETTSSSB-

Foldseek 3Di:
DDDDPVSVVVVCCVVVVDVQVDKDLLQQLVCLVVLQPDPDPVSPSCVVCPSVCSNPDDDPPDDRNPPWMAGPVRPDID

pLDDT: mean 83.59, std 8.87, range [61.84, 97.62]

Sequence (78 aa):
MNPTQEEIRLQQSHNRTANWQRWGPYLSERQWGTVREDYSESGDAWRYFPHDHARSRAYRWGEDGLLGICDRECRLCF

Mean predicted aligned error: 7.4 Å

Radius of gyration: 18.2 Å; Cα contacts (8 Å, |Δi|>4): 101; chains: 1; bounding box: 34×19×60 Å